Protein AF-A0A817RUK8-F1 (afdb_monomer)

pLDDT: mean 72.88, std 19.03, range [36.66, 91.44]

Radius of gyration: 14.12 Å; Cα contacts (8 Å, |Δi|>4): 106; chains: 1; bounding box: 30×31×32 Å

Sequence (91 aa):
MRLLLVIPQQTIRSKFQNLSSSPVDNSSRTLIVPWIEQQRVLAHSSVRLFIGHGGLNSVGEAIYAHIPIIIVPGFADQLIMAAKIMEAKIG

Secondary structure (DSSP, 8-state):
----------S-TTS-TT---S---TT-S----S---HHHHHTSTT---EEE---HHHHHHHHHTT--EEE---STHHHHHHHHHHHHT--

Nearest PDB structures (foldseek):
  2o6l-assembly1_B  TM=9.721E-01  e=5.361E-05  Homo sapiens
  7cjx-assembly2_B  TM=9.356E-01  e=4.096E-05  Homo sapiens
  7yf5-assembly1_A  TM=9.062E-01  e=8.030E-05  Homo sapiens
  2o6l-assembly1_A  TM=7.301E-01  e=2.7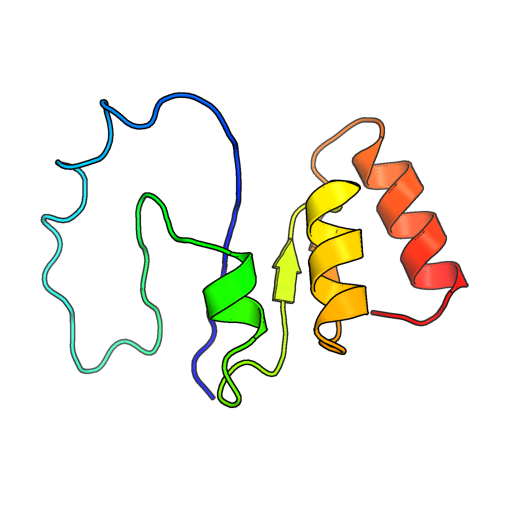35E-05  Homo sapiens
  6ij9-assembly2_B  TM=7.456E-01  e=2.661E-03  Arabidopsis thaliana

Foldseek 3Di:
DQDEADEDDDDDPPPFPPVPPDDPPPPDSYDDGPDDPLLVVLLDPPAAEYEYQQDPVSVVSNVVSLHAYHHDHDDDPSVVSNVVCVVVVSD

Solvent-accessible surface area (backbone atoms only — not comparable to full-atom values): 5802 Å² total; per-residue (Å²): 135,67,60,58,74,55,82,88,75,94,80,70,92,81,78,45,86,77,74,79,80,70,80,83,54,89,84,55,64,62,70,89,70,87,74,75,67,60,68,66,52,52,64,33,87,82,56,73,59,42,46,37,45,30,49,71,67,63,49,51,53,31,57,74,49,72,36,43,39,48,61,57,52,81,59,76,70,13,50,58,39,40,53,53,37,55,74,69,64,57,79

Structure (mmCIF, N/CA/C/O backbone):
data_AF-A0A817RUK8-F1
#
_entry.id   AF-A0A817RUK8-F1
#
loop_
_atom_site.group_PDB
_atom_site.id
_atom_site.type_symbol
_atom_site.label_atom_id
_atom_site.label_alt_id
_atom_site.label_comp_id
_atom_site.label_asym_id
_atom_site.label_entity_id
_atom_site.label_seq_id
_atom_site.pdbx_PDB_ins_code
_atom_site.Cartn_x
_atom_site.Cartn_y
_atom_site.Cartn_z
_atom_site.occupancy
_atom_site.B_iso_or_equiv
_atom_site.auth_seq_id
_atom_site.auth_comp_id
_atom_site.auth_asym_id
_atom_site.auth_atom_id
_atom_site.pdbx_PDB_model_num
ATOM 1 N N . MET A 1 1 ? -18.534 5.258 4.200 1.00 36.75 1 MET A N 1
ATOM 2 C CA . MET A 1 1 ? -17.255 4.798 3.625 1.00 36.75 1 MET A CA 1
ATOM 3 C C . MET A 1 1 ? -16.180 5.780 4.074 1.00 36.75 1 MET A C 1
ATOM 5 O O . MET A 1 1 ? -16.318 6.957 3.767 1.00 36.75 1 MET A O 1
ATOM 9 N N . ARG A 1 2 ? -15.239 5.363 4.932 1.00 38.84 2 ARG A N 1
ATOM 10 C CA . ARG A 1 2 ? -14.093 6.187 5.362 1.00 38.84 2 ARG A CA 1
ATOM 11 C C . ARG A 1 2 ? -12.955 5.882 4.391 1.00 38.84 2 ARG A C 1
ATOM 13 O O . ARG A 1 2 ? -12.610 4.713 4.247 1.00 38.84 2 ARG A O 1
ATOM 20 N N . LEU A 1 3 ? -12.460 6.892 3.680 1.00 36.66 3 LEU A N 1
ATOM 21 C CA . LEU A 1 3 ? -11.350 6.733 2.745 1.00 36.66 3 LEU A CA 1
ATOM 22 C C . LEU A 1 3 ? -10.062 6.880 3.556 1.00 36.66 3 LEU A C 1
ATOM 24 O O . LEU A 1 3 ? -9.744 7.974 4.017 1.00 36.66 3 LEU A O 1
ATOM 28 N N . LEU A 1 4 ? -9.360 5.775 3.786 1.00 49.06 4 LEU A N 1
ATOM 29 C CA . LEU A 1 4 ? -8.060 5.805 4.438 1.00 49.06 4 LEU A CA 1
ATOM 30 C C . LEU A 1 4 ? -6.986 5.699 3.353 1.00 49.06 4 LEU A C 1
ATOM 32 O O . LEU A 1 4 ? -6.680 4.615 2.865 1.00 49.06 4 LEU A O 1
ATOM 36 N N . LEU A 1 5 ? -6.459 6.851 2.946 1.00 46.38 5 LEU A N 1
ATOM 37 C CA . LEU A 1 5 ? -5.286 6.931 2.086 1.00 46.38 5 LEU A CA 1
ATOM 38 C C . LEU A 1 5 ? -4.054 6.666 2.961 1.00 46.38 5 LEU A C 1
ATOM 40 O O . LEU A 1 5 ? -3.660 7.526 3.746 1.00 46.38 5 LEU A O 1
ATOM 44 N N . VAL A 1 6 ? -3.480 5.466 2.869 1.00 51.75 6 VAL A N 1
ATOM 45 C CA . VAL A 1 6 ? -2.278 5.084 3.622 1.00 51.75 6 VAL A CA 1
ATOM 46 C C . VAL A 1 6 ? -1.098 5.068 2.660 1.00 51.75 6 VAL A C 1
ATOM 48 O O . VAL A 1 6 ? -1.007 4.204 1.795 1.00 51.75 6 VAL A O 1
ATOM 51 N N . ILE A 1 7 ? -0.186 6.027 2.813 1.00 40.69 7 ILE A N 1
ATOM 52 C CA . ILE A 1 7 ? 1.109 6.022 2.126 1.00 40.69 7 ILE A CA 1
ATOM 53 C C . ILE A 1 7 ? 2.149 5.486 3.117 1.00 40.69 7 ILE A C 1
ATOM 55 O O . ILE A 1 7 ? 2.500 6.202 4.056 1.00 40.69 7 ILE A O 1
ATOM 59 N N . PRO A 1 8 ? 2.668 4.256 2.954 1.00 46.31 8 PRO A N 1
ATOM 60 C CA . PRO A 1 8 ? 3.797 3.801 3.742 1.00 46.31 8 PRO A CA 1
ATOM 61 C C . PRO A 1 8 ? 5.098 4.200 3.036 1.00 46.31 8 PRO A C 1
ATOM 63 O O . PRO A 1 8 ? 5.422 3.688 1.968 1.00 46.31 8 PRO A O 1
ATOM 66 N N . GLN A 1 9 ? 5.897 5.061 3.660 1.00 42.56 9 GLN A N 1
ATOM 67 C CA . GLN A 1 9 ? 7.343 5.041 3.452 1.00 42.56 9 GLN A CA 1
ATOM 68 C C . GLN A 1 9 ? 8.016 4.755 4.790 1.00 42.56 9 GLN A C 1
ATOM 70 O O . GLN A 1 9 ? 7.874 5.493 5.764 1.00 42.56 9 GLN A O 1
ATOM 75 N N . GLN A 1 10 ? 8.729 3.632 4.845 1.00 49.41 10 GLN A N 1
ATOM 76 C CA . GLN A 1 10 ? 9.588 3.299 5.970 1.00 49.41 10 GLN A CA 1
ATOM 77 C C . GLN A 1 10 ? 10.847 4.160 5.879 1.00 49.41 10 GLN A C 1
ATOM 79 O O . GLN A 1 10 ? 11.670 3.904 5.009 1.00 49.41 10 GLN A O 1
ATOM 84 N N . THR A 1 11 ? 10.994 5.155 6.760 1.00 40.81 11 THR A N 1
ATOM 85 C CA . THR A 1 11 ? 12.272 5.600 7.356 1.00 40.81 11 THR A CA 1
ATOM 86 C C . THR A 1 11 ? 11.980 6.640 8.457 1.00 40.81 11 THR A C 1
ATOM 88 O O . THR A 1 11 ? 11.487 7.729 8.189 1.00 40.81 11 THR A O 1
ATOM 91 N N . ILE A 1 12 ? 12.334 6.289 9.705 1.00 40.72 12 ILE A N 1
ATOM 92 C CA . ILE A 1 12 ? 12.385 7.109 10.943 1.00 40.72 12 ILE A CA 1
ATOM 93 C C . ILE A 1 12 ? 11.096 7.171 11.799 1.00 40.72 12 ILE A C 1
ATOM 95 O O . ILE A 1 12 ? 10.296 8.100 11.750 1.00 40.72 12 ILE A O 1
ATOM 99 N N . ARG A 1 13 ? 11.010 6.211 12.733 1.00 45.78 13 ARG A N 1
ATOM 100 C CA . ARG A 1 13 ? 10.028 6.089 13.832 1.00 45.78 13 ARG A CA 1
ATOM 101 C C . ARG A 1 13 ? 10.069 7.233 14.867 1.00 45.78 13 ARG A C 1
ATOM 103 O O . ARG A 1 13 ? 9.117 7.381 15.623 1.00 45.78 13 ARG A O 1
ATOM 110 N N . SER A 1 14 ? 11.133 8.041 14.930 1.00 41.19 14 SER A N 1
ATOM 111 C CA . SER A 1 14 ? 11.314 9.045 15.999 1.00 41.19 14 SER A CA 1
ATOM 112 C C . SER A 1 14 ? 10.983 10.494 15.620 1.00 41.19 14 SER A C 1
ATOM 114 O O . SER A 1 14 ? 10.826 11.317 16.514 1.00 41.19 14 SER A O 1
ATOM 116 N N . LYS A 1 15 ? 10.860 10.844 14.329 1.00 42.91 15 LYS A N 1
ATOM 117 C CA . LYS A 1 15 ? 10.749 12.257 13.903 1.00 42.91 15 LYS A CA 1
ATOM 118 C C . LYS A 1 15 ? 9.323 12.782 13.728 1.00 42.91 15 LYS A C 1
ATOM 120 O O . LYS A 1 15 ? 9.147 13.991 13.635 1.00 42.91 15 LYS A O 1
ATOM 125 N N . PHE A 1 16 ? 8.312 11.915 13.717 1.00 46.50 16 PHE A N 1
ATOM 126 C CA . PHE A 1 16 ? 6.957 12.304 13.305 1.00 46.50 16 PHE A CA 1
ATOM 127 C C . PHE A 1 16 ? 5.887 12.252 14.405 1.00 46.50 16 PHE A C 1
ATOM 129 O O . PHE A 1 16 ? 4.730 12.562 14.130 1.00 46.50 16 PHE A O 1
ATOM 136 N N . GLN A 1 17 ? 6.252 11.956 15.659 1.00 42.66 17 GLN A N 1
ATOM 137 C CA . GLN A 1 17 ? 5.316 12.022 16.798 1.00 42.66 17 GLN A CA 1
ATOM 138 C C . GLN A 1 17 ? 4.727 13.431 17.019 1.00 42.66 17 GLN A C 1
ATOM 140 O O . GLN A 1 17 ? 3.696 13.559 17.667 1.00 42.66 17 GLN A O 1
ATOM 145 N N . ASN A 1 18 ? 5.330 14.471 16.429 1.00 37.78 18 ASN A N 1
ATOM 146 C CA . ASN A 1 18 ? 4.902 15.866 16.562 1.00 37.78 18 ASN A CA 1
ATOM 147 C C . ASN A 1 18 ? 4.140 16.429 15.341 1.00 37.78 18 ASN A C 1
ATOM 149 O O . ASN A 1 18 ? 3.866 17.624 15.319 1.00 37.78 18 ASN A O 1
ATOM 153 N N . LEU A 1 19 ? 3.793 15.618 14.326 1.00 45.81 19 LEU A N 1
ATOM 154 C CA . LEU A 1 19 ? 3.052 16.099 13.139 1.00 45.81 19 LEU A CA 1
ATOM 155 C C . LEU A 1 19 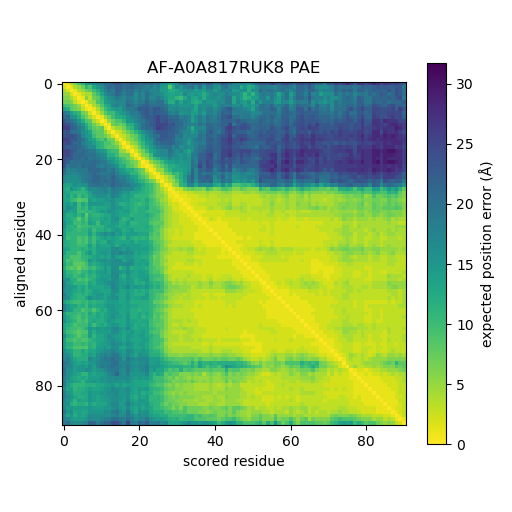? 1.519 15.964 13.236 1.00 45.81 19 LEU A C 1
ATOM 157 O O . LEU A 1 19 ? 0.817 16.277 12.278 1.00 45.81 19 LEU A O 1
ATOM 161 N N . SER A 1 20 ? 0.975 15.540 14.379 1.00 46.59 20 SER A N 1
ATOM 162 C CA . SER A 1 20 ? -0.472 15.512 14.627 1.00 46.59 20 SER A CA 1
ATOM 163 C C . SER A 1 20 ? -0.906 16.675 15.525 1.00 46.59 20 SER A C 1
ATOM 165 O O . SER A 1 20 ? -1.317 16.470 16.664 1.00 46.59 20 SER A O 1
ATOM 167 N N . SER A 1 21 ? -0.789 17.909 15.036 1.00 43.84 21 SER A N 1
ATOM 168 C CA . SER A 1 21 ? -1.341 19.105 15.696 1.00 43.84 21 SER A CA 1
ATOM 169 C C . SER A 1 21 ? -2.482 19.757 14.908 1.00 43.84 21 SER A C 1
ATOM 171 O O . SER A 1 21 ? -2.884 20.875 15.216 1.00 43.84 21 SER A O 1
ATOM 173 N N . SER A 1 22 ? -3.044 19.071 13.907 1.00 50.47 22 SER A N 1
ATOM 174 C CA . SER A 1 22 ? -4.284 19.528 13.271 1.00 50.47 22 SER A CA 1
ATOM 175 C C . SER A 1 22 ? -5.500 18.970 14.020 1.00 50.47 22 SER A C 1
ATOM 177 O O . SER A 1 22 ? -5.505 17.775 14.330 1.00 50.47 22 SER A O 1
ATOM 179 N N . PRO A 1 23 ? -6.520 19.797 14.325 1.00 46.12 23 PRO A N 1
ATOM 180 C CA . PRO A 1 23 ? -7.731 19.338 14.991 1.00 46.12 23 PRO A CA 1
ATOM 181 C C . PRO A 1 23 ? -8.357 18.216 14.168 1.00 46.12 23 PRO A C 1
ATOM 183 O O . PRO A 1 23 ? -8.537 18.358 12.958 1.00 46.12 23 PRO A O 1
ATOM 186 N N . VAL A 1 24 ? -8.683 17.100 14.818 1.00 53.66 24 VAL A N 1
ATOM 187 C CA . VAL A 1 24 ? -9.522 16.059 14.223 1.00 53.66 24 VAL A CA 1
ATOM 188 C C . VAL A 1 24 ? -10.888 16.694 13.984 1.00 53.66 24 VAL A C 1
ATOM 190 O O . VAL A 1 24 ? -11.712 16.793 14.890 1.00 53.66 24 VAL A O 1
ATOM 193 N N . ASP A 1 25 ? -11.104 17.206 12.776 1.00 48.59 25 ASP A N 1
ATOM 194 C CA . ASP A 1 25 ? -12.412 17.666 12.345 1.00 48.59 25 ASP A CA 1
ATOM 195 C C . ASP A 1 25 ? -13.320 16.435 12.257 1.00 48.59 25 ASP A C 1
ATOM 197 O O . ASP A 1 25 ? -13.197 15.610 11.351 1.00 48.59 25 ASP A O 1
ATOM 201 N N . ASN A 1 26 ? -14.225 16.289 13.224 1.00 51.50 26 ASN A N 1
ATOM 202 C CA . ASN A 1 26 ? -15.174 15.177 13.298 1.00 51.50 26 ASN A CA 1
ATOM 203 C C . ASN A 1 26 ? -16.178 15.158 12.128 1.00 51.50 26 ASN A C 1
ATOM 205 O O . ASN A 1 26 ? -16.910 14.178 11.976 1.00 51.50 26 ASN A O 1
ATOM 209 N N . SER A 1 27 ? -16.211 16.206 11.295 1.00 53.59 27 SER A N 1
ATOM 210 C CA . SER A 1 27 ? -16.958 16.237 10.033 1.00 53.59 27 SER A CA 1
ATOM 211 C C . SER A 1 27 ? -16.134 15.761 8.827 1.00 53.59 27 SER A C 1
ATOM 213 O O . SER A 1 27 ? -16.697 15.389 7.790 1.00 53.59 27 SER A O 1
ATOM 215 N N . SER A 1 28 ? -14.808 15.677 8.971 1.00 58.25 28 SER A N 1
ATOM 216 C CA . SER A 1 28 ? -13.907 15.235 7.914 1.00 58.25 28 SER A CA 1
ATOM 217 C C . SER A 1 28 ? -13.900 13.704 7.792 1.00 58.25 28 SER A C 1
ATOM 219 O O . SER A 1 28 ? -13.736 12.944 8.747 1.00 58.25 28 SER A O 1
ATOM 221 N N . ARG A 1 29 ? -14.105 13.207 6.567 1.00 69.62 29 ARG A N 1
ATOM 222 C CA . ARG A 1 29 ? -14.107 11.764 6.244 1.00 69.62 29 ARG A CA 1
ATOM 223 C C . ARG A 1 29 ? -12.699 11.196 6.035 1.00 69.62 29 ARG A C 1
ATOM 225 O O . ARG A 1 29 ? -12.570 10.072 5.545 1.00 69.62 29 ARG A O 1
ATOM 232 N N . THR A 1 30 ? -11.681 11.961 6.415 1.00 67.94 30 THR A N 1
ATOM 233 C CA . THR A 1 30 ? -10.275 11.723 6.105 1.00 67.94 30 THR A CA 1
ATOM 234 C C . THR A 1 30 ? -9.469 11.839 7.386 1.00 67.94 30 THR A C 1
ATOM 236 O O . THR A 1 30 ? -9.570 12.832 8.096 1.00 67.94 30 THR A O 1
ATOM 239 N N . LEU A 1 31 ? -8.654 10.828 7.670 1.00 75.56 31 LEU A N 1
ATOM 240 C CA . LEU A 1 31 ? -7.712 10.848 8.780 1.00 75.56 31 LEU A CA 1
ATOM 241 C C . LEU A 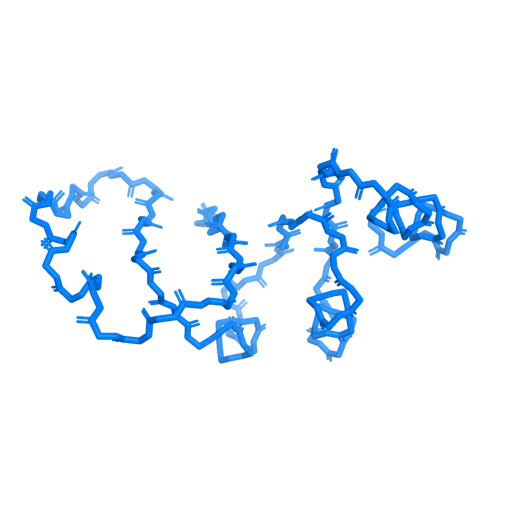1 31 ? -6.301 10.762 8.202 1.00 75.56 31 LEU A C 1
ATOM 243 O O . LEU A 1 31 ? -5.974 9.784 7.532 1.00 75.56 31 LEU A O 1
ATOM 247 N N . ILE A 1 32 ? -5.485 11.781 8.463 1.00 77.94 32 ILE A N 1
ATOM 248 C CA . ILE A 1 32 ? -4.074 11.805 8.080 1.00 77.94 32 ILE A CA 1
ATOM 249 C C . ILE A 1 32 ? -3.262 11.541 9.340 1.00 77.94 32 ILE A C 1
ATOM 251 O O . ILE A 1 32 ? -3.353 12.286 10.314 1.00 77.94 32 ILE A O 1
ATOM 255 N N . VAL A 1 33 ? -2.482 10.466 9.320 1.00 77.94 33 VAL A N 1
ATOM 256 C CA . VAL A 1 33 ? -1.587 10.092 10.415 1.00 77.94 33 VAL A CA 1
ATOM 257 C C . VAL A 1 33 ? -0.163 9.973 9.888 1.00 77.94 33 VAL A C 1
ATOM 259 O O . VAL A 1 33 ? 0.027 9.518 8.761 1.00 77.94 33 VAL A O 1
ATOM 262 N N . PRO A 1 34 ? 0.845 10.359 10.686 1.00 72.81 34 PRO A N 1
ATOM 263 C CA . PRO A 1 34 ? 2.241 10.274 10.268 1.00 72.81 34 PRO A CA 1
ATOM 264 C C . PRO A 1 34 ? 2.702 8.833 10.043 1.00 72.81 34 PRO A C 1
ATOM 266 O O . PRO A 1 34 ? 3.566 8.570 9.211 1.00 72.81 34 PRO A O 1
ATOM 269 N N . TRP A 1 35 ? 2.156 7.903 10.824 1.00 80.56 35 TRP A N 1
ATOM 270 C CA . TRP A 1 35 ? 2.477 6.492 10.740 1.00 80.56 35 TRP A CA 1
ATOM 271 C C . TRP A 1 35 ? 1.357 5.659 11.353 1.00 80.56 35 TRP A C 1
ATOM 273 O O . TRP A 1 35 ? 0.706 6.087 12.309 1.00 80.56 35 TRP A O 1
ATOM 283 N N . ILE A 1 36 ? 1.160 4.457 10.820 1.0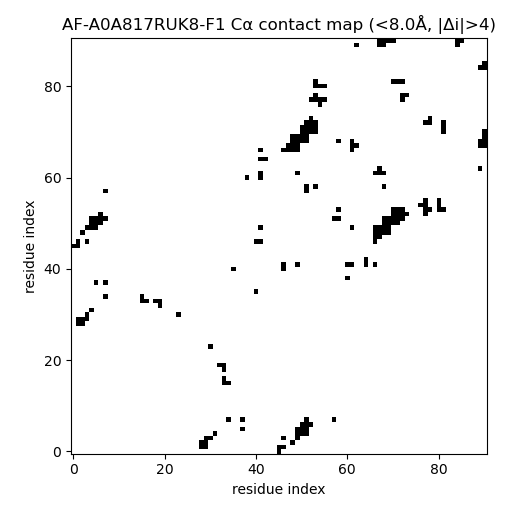0 83.00 36 ILE A N 1
ATOM 284 C CA . ILE A 1 36 ? 0.219 3.480 11.352 1.00 83.00 36 ILE A CA 1
ATOM 285 C C . ILE A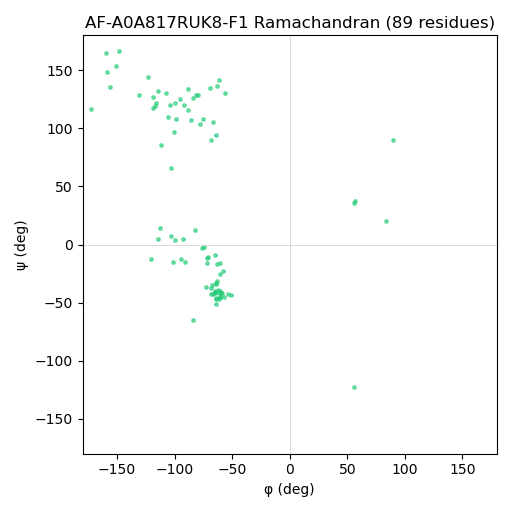 1 36 ? 0.692 2.058 11.039 1.00 83.00 36 ILE A C 1
ATOM 287 O O . ILE A 1 36 ? 1.383 1.822 10.047 1.00 83.00 36 ILE A O 1
ATOM 291 N N . GLU A 1 37 ? 0.290 1.101 11.872 1.00 85.75 37 GLU A N 1
ATOM 292 C CA . GLU A 1 37 ? 0.458 -0.330 11.609 1.00 85.75 37 GLU A CA 1
ATOM 293 C C . GLU A 1 37 ? -0.442 -0.748 10.435 1.00 85.75 37 GLU A C 1
ATOM 295 O O . GLU A 1 37 ? -1.601 -1.122 10.626 1.00 85.75 37 GLU A O 1
ATOM 300 N N . GLN A 1 38 ? 0.080 -0.667 9.207 1.00 83.56 38 GLN A N 1
ATOM 301 C CA . GLN A 1 38 ? -0.686 -0.912 7.978 1.00 83.56 38 GLN A CA 1
ATOM 302 C C . GLN A 1 38 ? -1.403 -2.269 7.982 1.00 83.56 38 GLN A C 1
ATOM 304 O O . GLN A 1 38 ? -2.581 -2.335 7.645 1.00 83.56 38 GLN A O 1
ATOM 309 N N . GLN A 1 39 ? -0.743 -3.336 8.438 1.00 87.88 39 GLN A N 1
ATOM 310 C CA . GLN A 1 39 ? -1.344 -4.674 8.515 1.00 87.88 39 GLN A CA 1
ATOM 311 C C . GLN A 1 39 ? -2.587 -4.708 9.408 1.00 87.88 39 GLN A C 1
ATOM 313 O O . GLN A 1 39 ? -3.601 -5.298 9.045 1.00 87.88 39 GLN A O 1
ATOM 318 N N . ARG A 1 40 ? -2.542 -4.031 10.561 1.00 86.31 40 ARG A N 1
ATOM 319 C CA . ARG A 1 40 ? -3.670 -3.970 11.497 1.00 86.31 40 ARG A CA 1
ATOM 320 C C . ARG A 1 40 ? -4.839 -3.181 10.921 1.00 86.31 40 ARG A C 1
ATOM 322 O O . ARG A 1 40 ? -5.993 -3.533 11.143 1.00 86.31 40 ARG A O 1
ATOM 329 N N . VAL A 1 41 ? -4.532 -2.119 10.187 1.00 88.50 41 VAL A N 1
ATOM 330 C CA . VAL A 1 41 ? -5.523 -1.322 9.467 1.00 88.50 41 VAL A CA 1
ATOM 331 C C . VAL A 1 41 ? -6.190 -2.150 8.379 1.00 88.50 41 VAL A C 1
ATOM 333 O O . VAL A 1 41 ? -7.413 -2.209 8.339 1.00 88.50 41 VAL A O 1
ATOM 336 N N . LEU A 1 42 ? -5.405 -2.813 7.529 1.00 88.19 42 LEU A N 1
ATOM 337 C CA . LEU A 1 42 ? -5.924 -3.655 6.453 1.00 88.19 42 LEU A CA 1
ATOM 338 C C . LEU A 1 42 ? -6.717 -4.852 6.999 1.00 88.19 42 LEU A C 1
ATOM 340 O O . LEU A 1 42 ? -7.703 -5.250 6.403 1.00 88.19 42 LEU A O 1
ATOM 344 N N . ALA A 1 43 ? -6.377 -5.378 8.175 1.00 88.94 43 ALA A N 1
ATOM 345 C CA . ALA A 1 43 ? -7.167 -6.428 8.821 1.00 88.94 43 ALA A CA 1
ATOM 346 C C . ALA A 1 43 ? -8.527 -5.946 9.374 1.00 88.94 43 ALA A C 1
ATOM 348 O O . ALA A 1 43 ? -9.349 -6.758 9.801 1.00 88.94 43 ALA A O 1
ATOM 349 N N . HIS A 1 44 ? -8.784 -4.635 9.421 1.00 86.69 44 HIS A N 1
ATOM 350 C CA . HIS A 1 44 ? -10.001 -4.093 10.011 1.00 86.69 44 HIS A CA 1
ATOM 351 C C . HIS A 1 44 ? -11.185 -4.166 9.031 1.00 86.69 44 HIS A C 1
ATOM 353 O O . HIS A 1 44 ? -11.130 -3.621 7.932 1.00 86.69 44 HIS A O 1
ATOM 359 N N . SER A 1 45 ? -12.319 -4.726 9.466 1.00 86.62 45 SER A N 1
ATOM 360 C CA . SER A 1 45 ? -13.521 -4.963 8.633 1.00 86.62 45 SER A CA 1
ATOM 361 C C . SER A 1 45 ? -14.122 -3.715 7.964 1.00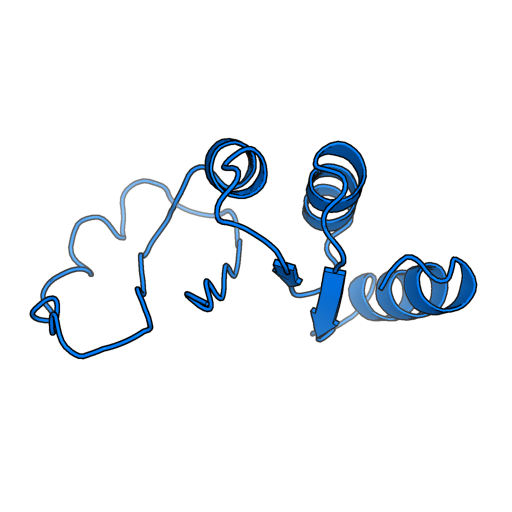 86.62 45 SER A C 1
ATOM 363 O O . SER A 1 45 ? -14.833 -3.804 6.964 1.00 86.62 45 SER A O 1
ATOM 365 N N . SER A 1 46 ? -13.852 -2.529 8.511 1.00 86.50 46 SER A N 1
ATOM 366 C CA . SER A 1 46 ? -14.249 -1.243 7.916 1.00 86.50 46 SER A CA 1
ATOM 367 C C . SER A 1 46 ? -13.459 -0.847 6.664 1.00 86.50 46 SER A C 1
ATOM 369 O O . SER A 1 46 ? -13.894 0.074 5.964 1.00 86.50 46 SER A O 1
ATOM 371 N N . VAL A 1 47 ? -12.309 -1.472 6.391 1.00 85.12 47 VAL A N 1
ATOM 372 C CA . VAL A 1 47 ? -11.488 -1.163 5.217 1.00 85.12 47 VAL A CA 1
ATOM 373 C C . VAL A 1 47 ? -12.015 -1.939 4.018 1.00 85.12 47 VAL A C 1
ATOM 375 O O . VAL A 1 47 ? -12.208 -3.147 4.069 1.00 85.12 47 VAL A O 1
ATOM 378 N N . ARG A 1 48 ? -12.294 -1.213 2.934 1.00 86.62 48 ARG A N 1
ATOM 379 C CA . ARG A 1 48 ? -12.863 -1.774 1.696 1.00 86.62 48 ARG A CA 1
ATOM 380 C C . ARG A 1 48 ? -11.990 -1.555 0.468 1.00 86.62 48 ARG A C 1
ATOM 382 O O . ARG A 1 48 ? -12.281 -2.118 -0.575 1.00 86.62 48 ARG A O 1
ATOM 389 N N . LEU A 1 49 ? -10.986 -0.692 0.580 1.00 87.50 49 LEU A N 1
ATOM 390 C CA . LEU A 1 49 ? -10.126 -0.277 -0.518 1.00 87.50 49 LEU A CA 1
ATOM 391 C C . LEU A 1 49 ? -8.802 0.204 0.060 1.00 87.50 49 LEU A C 1
ATOM 393 O O . LEU A 1 49 ? -8.800 0.971 1.026 1.00 87.50 49 LEU A O 1
ATOM 397 N N . PHE A 1 50 ? -7.704 -0.214 -0.555 1.00 88.94 50 PHE A N 1
ATOM 398 C CA . PHE A 1 50 ? -6.370 0.280 -0.254 1.00 88.94 50 PHE A CA 1
ATOM 399 C C . PHE A 1 50 ? -5.822 1.034 -1.466 1.00 88.94 50 PHE A C 1
ATOM 401 O O . PHE A 1 50 ? -5.910 0.558 -2.592 1.00 88.94 50 PHE A O 1
ATOM 408 N N . ILE A 1 51 ? -5.275 2.226 -1.249 1.00 89.25 51 ILE A N 1
ATOM 409 C CA . ILE A 1 51 ? -4.633 3.020 -2.301 1.00 89.25 51 ILE A CA 1
ATOM 410 C C . ILE A 1 51 ? -3.170 3.148 -1.914 1.00 89.25 51 ILE A C 1
ATOM 412 O O . ILE A 1 51 ? -2.870 3.658 -0.836 1.00 89.25 51 ILE A O 1
ATOM 416 N N . GLY A 1 52 ? -2.271 2.689 -2.779 1.00 87.50 52 GLY A N 1
ATOM 417 C CA . GLY A 1 52 ? -0.846 2.662 -2.484 1.00 87.50 52 GLY A CA 1
ATOM 418 C C . GLY A 1 52 ? 0.021 2.845 -3.719 1.00 87.50 52 GLY A C 1
ATOM 419 O O . GLY A 1 52 ? -0.421 2.730 -4.852 1.00 87.50 52 GLY A 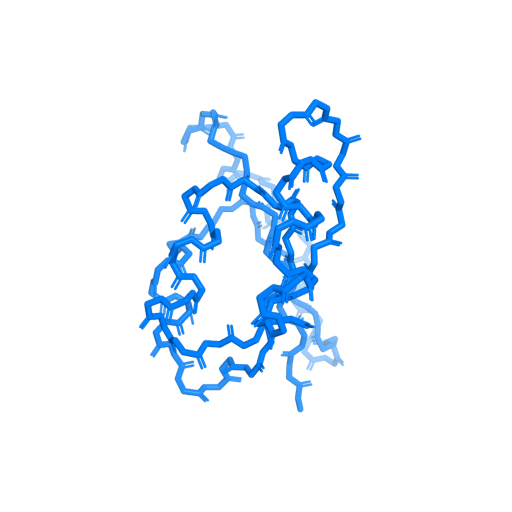O 1
ATOM 420 N N . HIS A 1 53 ? 1.301 3.106 -3.494 1.00 85.44 53 HIS A N 1
ATOM 421 C CA . HIS A 1 53 ? 2.281 3.327 -4.558 1.00 85.44 53 HIS A CA 1
ATOM 422 C C . HIS A 1 53 ? 2.740 2.069 -5.322 1.00 85.44 53 HIS A C 1
ATOM 424 O O . HIS A 1 53 ? 3.540 2.176 -6.239 1.00 85.44 53 HIS A O 1
ATOM 430 N N . GLY A 1 54 ? 2.273 0.868 -4.963 1.00 84.12 54 GLY A N 1
ATOM 431 C CA . GLY A 1 54 ? 2.682 -0.370 -5.644 1.00 84.12 54 GLY A CA 1
ATOM 432 C C . GLY A 1 54 ? 4.005 -0.972 -5.161 1.00 84.12 54 GLY A C 1
ATOM 433 O O . GLY A 1 54 ? 4.605 -1.767 -5.875 1.00 84.12 54 GLY A O 1
ATOM 434 N N . GLY A 1 55 ? 4.468 -0.633 -3.954 1.00 86.00 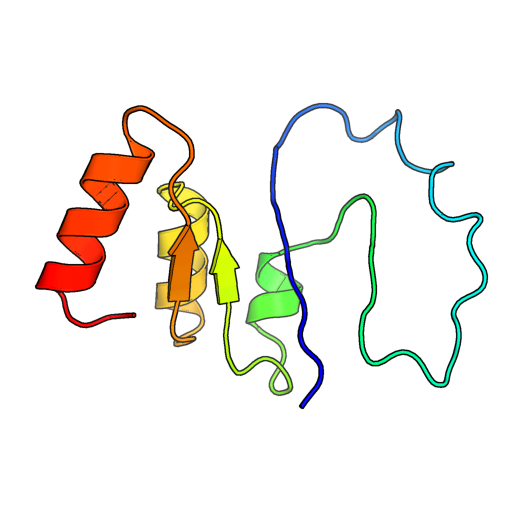55 GLY A N 1
ATOM 435 C CA . GLY A 1 55 ? 5.573 -1.357 -3.319 1.00 86.00 55 GLY A CA 1
ATOM 436 C C . GLY A 1 55 ? 5.200 -2.819 -3.035 1.00 86.00 55 GLY A C 1
ATOM 437 O O . GLY A 1 55 ? 4.112 -3.091 -2.522 1.00 86.00 55 GLY A O 1
ATOM 438 N N . LEU A 1 56 ? 6.112 -3.754 -3.327 1.00 85.94 56 LEU A N 1
ATOM 439 C CA . LEU A 1 56 ? 5.873 -5.205 -3.253 1.00 85.94 56 LEU A CA 1
ATOM 440 C C . LEU A 1 56 ? 5.277 -5.659 -1.907 1.00 85.94 56 LEU A C 1
ATOM 442 O O . LEU A 1 56 ? 4.317 -6.425 -1.883 1.00 85.94 56 LEU A O 1
ATOM 446 N N . ASN A 1 57 ? 5.798 -5.139 -0.791 1.00 88.50 57 ASN A N 1
ATOM 447 C CA . ASN A 1 57 ? 5.306 -5.481 0.547 1.00 88.50 57 ASN A CA 1
ATOM 448 C C . ASN A 1 57 ? 3.857 -5.023 0.761 1.00 88.50 57 ASN A C 1
ATOM 450 O O . ASN A 1 57 ? 3.029 -5.790 1.238 1.00 88.50 57 ASN A O 1
ATOM 454 N N . SER A 1 58 ? 3.529 -3.787 0.374 1.00 86.94 58 SER A N 1
ATOM 455 C CA . SER A 1 58 ? 2.181 -3.232 0.562 1.00 86.94 58 SER A CA 1
ATOM 456 C C . SER A 1 58 ? 1.143 -3.936 -0.308 1.00 86.94 58 SER A C 1
ATOM 458 O O . SER A 1 58 ? 0.009 -4.134 0.116 1.00 86.94 58 SER A O 1
ATOM 460 N N . VAL A 1 59 ? 1.542 -4.345 -1.512 1.00 89.00 59 VAL A N 1
ATOM 461 C CA . VAL A 1 59 ? 0.713 -5.164 -2.402 1.00 89.00 59 VAL A CA 1
ATOM 462 C C . VAL A 1 59 ? 0.451 -6.534 -1.772 1.00 89.00 59 VAL A C 1
ATOM 464 O O . VAL A 1 59 ? -0.700 -6.957 -1.703 1.00 89.00 59 VAL A O 1
ATOM 467 N N . GLY A 1 60 ? 1.484 -7.198 -1.242 1.00 90.06 60 GLY A N 1
ATOM 468 C CA . GLY A 1 60 ? 1.333 -8.482 -0.551 1.00 90.06 60 GLY A CA 1
ATOM 469 C C . GLY A 1 60 ? 0.399 -8.410 0.660 1.00 90.06 60 GLY A C 1
ATOM 470 O O . GLY A 1 60 ? -0.447 -9.282 0.837 1.00 90.06 60 GLY A O 1
ATOM 471 N N . GLU A 1 61 ? 0.491 -7.345 1.458 1.00 88.81 61 GLU A N 1
ATOM 472 C CA . GLU A 1 61 ? -0.396 -7.126 2.608 1.00 88.81 61 GLU A CA 1
ATOM 473 C C . GLU A 1 61 ? -1.861 -6.925 2.196 1.00 88.81 61 GLU A C 1
ATOM 475 O O . GLU A 1 61 ? -2.757 -7.463 2.846 1.00 88.81 61 GLU A O 1
ATOM 480 N N . ALA A 1 62 ? -2.116 -6.195 1.107 1.00 88.88 62 ALA A N 1
ATOM 481 C CA . ALA A 1 62 ? -3.467 -5.988 0.588 1.00 88.88 62 ALA A CA 1
ATOM 482 C C . ALA A 1 62 ? -4.086 -7.287 0.052 1.00 88.88 62 ALA A C 1
ATOM 484 O O . ALA A 1 62 ? -5.240 -7.592 0.358 1.00 88.88 62 ALA A O 1
ATOM 485 N N . ILE A 1 63 ? -3.292 -8.081 -0.676 1.00 90.12 63 ILE A N 1
ATOM 486 C CA . ILE A 1 63 ? -3.698 -9.403 -1.167 1.00 90.12 63 ILE A CA 1
ATOM 487 C C . ILE A 1 63 ? -4.015 -10.327 0.012 1.00 90.12 63 ILE A C 1
ATOM 489 O O . ILE A 1 63 ? -5.070 -10.954 0.030 1.00 90.12 63 ILE A O 1
ATOM 493 N N . TYR A 1 64 ? -3.149 -10.368 1.029 1.00 91.44 64 TYR A N 1
ATOM 494 C CA . TYR A 1 64 ? -3.368 -11.177 2.229 1.00 91.44 64 TYR A CA 1
ATOM 495 C C . TYR A 1 64 ? -4.642 -10.766 2.986 1.00 91.44 64 TYR A C 1
ATOM 497 O O . TYR A 1 64 ? -5.410 -11.615 3.442 1.00 91.44 64 TYR A O 1
ATOM 505 N N . ALA A 1 65 ? -4.912 -9.463 3.077 1.00 89.25 65 ALA A N 1
ATOM 506 C CA . ALA A 1 65 ? -6.123 -8.930 3.694 1.00 89.25 65 ALA A CA 1
ATOM 507 C C . ALA A 1 65 ? -7.384 -9.061 2.815 1.00 89.25 65 ALA A C 1
ATOM 509 O O . ALA A 1 65 ? -8.468 -8.711 3.273 1.00 89.25 65 ALA A O 1
ATOM 510 N N . HIS A 1 66 ? -7.268 -9.579 1.585 1.00 91.19 66 HIS A N 1
ATOM 511 C CA . HIS A 1 66 ? -8.358 -9.689 0.607 1.00 91.19 66 HIS A CA 1
ATOM 512 C C . HIS A 1 66 ? -9.033 -8.340 0.299 1.00 91.19 66 HIS A C 1
ATOM 514 O O . HIS A 1 66 ? -10.247 -8.263 0.099 1.00 91.19 66 HIS A O 1
ATOM 520 N N . ILE A 1 67 ? -8.246 -7.262 0.270 1.00 89.31 67 ILE A N 1
ATOM 521 C CA . ILE A 1 67 ? -8.729 -5.908 -0.008 1.00 89.31 67 ILE A CA 1
ATOM 522 C C . ILE A 1 67 ? -8.278 -5.491 -1.412 1.00 89.31 67 ILE A C 1
ATOM 524 O O . ILE A 1 67 ? -7.088 -5.599 -1.713 1.00 89.31 67 ILE A O 1
ATOM 528 N N . PRO A 1 68 ? -9.187 -4.973 -2.261 1.00 89.56 68 PRO A N 1
ATOM 529 C CA . PRO A 1 68 ? -8.812 -4.458 -3.572 1.00 89.56 68 PRO A CA 1
ATOM 530 C C . PRO A 1 68 ? -7.837 -3.283 -3.439 1.00 89.56 68 PRO A C 1
ATOM 532 O O . PRO A 1 68 ? -7.972 -2.443 -2.538 1.00 89.56 68 PRO A O 1
ATOM 535 N N . ILE A 1 69 ? -6.861 -3.222 -4.348 1.00 88.44 69 ILE A N 1
ATOM 536 C CA . ILE A 1 69 ? -5.774 -2.241 -4.312 1.00 88.44 69 ILE A CA 1
ATOM 537 C C . ILE A 1 69 ? -5.766 -1.347 -5.555 1.00 88.44 69 ILE A C 1
ATOM 539 O O . ILE A 1 69 ? -5.673 -1.830 -6.674 1.00 88.44 69 ILE A O 1
ATOM 543 N N . ILE A 1 70 ? -5.768 -0.028 -5.362 1.00 88.94 70 ILE A N 1
ATOM 544 C CA . ILE A 1 70 ? -5.457 0.936 -6.426 1.00 88.94 70 ILE A CA 1
ATOM 545 C C . ILE A 1 70 ? -3.985 1.303 -6.320 1.00 88.94 70 ILE A C 1
ATOM 547 O O . ILE A 1 70 ? -3.525 1.771 -5.274 1.00 88.94 70 ILE A O 1
ATOM 551 N N . ILE A 1 71 ? -3.256 1.121 -7.420 1.00 88.56 71 ILE A N 1
ATOM 552 C CA . ILE A 1 71 ? -1.837 1.455 -7.492 1.00 88.56 71 ILE A CA 1
ATOM 553 C C . ILE A 1 71 ? -1.645 2.805 -8.179 1.00 88.56 71 ILE A C 1
ATOM 555 O O . ILE A 1 71 ? -2.028 2.984 -9.331 1.00 88.56 71 ILE A O 1
ATOM 559 N N . VAL A 1 72 ? -1.016 3.742 -7.469 1.00 88.00 72 VAL A N 1
ATOM 560 C CA . VAL A 1 72 ? -0.576 5.042 -7.994 1.00 88.00 72 VAL A CA 1
ATOM 561 C C . VAL A 1 72 ? 0.955 5.045 -8.010 1.00 88.00 72 VAL A C 1
ATOM 563 O O . VAL A 1 72 ? 1.573 5.444 -7.021 1.00 88.00 72 VAL A O 1
ATOM 566 N N . PRO A 1 73 ? 1.586 4.524 -9.075 1.00 84.56 73 PRO A N 1
ATOM 567 C CA . PRO A 1 73 ? 3.021 4.285 -9.084 1.00 84.56 73 PRO A CA 1
ATOM 568 C C . PRO A 1 73 ? 3.795 5.604 -9.104 1.00 84.56 73 PRO A C 1
ATOM 570 O O . PRO A 1 73 ? 3.477 6.508 -9.875 1.00 84.56 73 PRO A O 1
ATOM 573 N N . GLY A 1 74 ? 4.829 5.705 -8.271 1.00 81.62 74 GLY A N 1
ATOM 574 C CA . GLY A 1 74 ? 5.744 6.843 -8.270 1.00 81.62 74 GLY A CA 1
ATOM 575 C C . GLY A 1 74 ? 6.843 6.681 -9.315 1.00 81.62 74 GLY A C 1
ATOM 576 O O . GLY A 1 74 ? 6.936 7.463 -10.257 1.00 81.62 74 GLY A O 1
ATOM 577 N N . PHE A 1 75 ? 7.701 5.673 -9.146 1.00 79.00 75 PHE A N 1
ATOM 578 C CA . PHE A 1 75 ? 8.856 5.453 -10.021 1.00 79.00 75 PHE A CA 1
ATOM 579 C C . PHE A 1 75 ? 9.377 4.008 -9.955 1.00 79.00 75 PHE A C 1
ATOM 581 O O . PHE A 1 75 ? 9.061 3.260 -9.032 1.00 79.00 75 PHE A O 1
ATOM 588 N N . ALA A 1 76 ? 10.207 3.639 -10.935 1.00 82.38 76 ALA A N 1
ATOM 589 C CA . ALA A 1 76 ? 10.951 2.377 -10.999 1.00 82.38 76 ALA A CA 1
ATOM 590 C C . ALA A 1 76 ? 10.081 1.104 -10.897 1.00 82.38 76 ALA A C 1
ATOM 592 O O . ALA A 1 76 ? 9.193 0.880 -11.721 1.00 82.38 76 ALA A O 1
ATOM 593 N N . ASP A 1 77 ? 10.365 0.250 -9.917 1.00 80.81 77 ASP A N 1
ATOM 594 C CA . ASP A 1 77 ? 9.755 -1.063 -9.696 1.00 80.81 77 ASP A CA 1
ATOM 595 C C . ASP A 1 77 ? 8.237 -0.992 -9.468 1.00 80.81 77 ASP A C 1
ATOM 597 O O . ASP A 1 77 ? 7.507 -1.922 -9.819 1.00 80.81 77 ASP A O 1
ATOM 601 N N . GLN A 1 78 ? 7.748 0.149 -8.984 1.00 82.94 78 GLN A N 1
ATOM 602 C CA . GLN A 1 78 ? 6.326 0.416 -8.769 1.00 82.94 78 GLN A CA 1
ATOM 603 C C . GLN A 1 78 ? 5.517 0.415 -10.072 1.00 82.94 78 GLN A C 1
ATOM 605 O O . GLN A 1 78 ? 4.374 -0.040 -10.081 1.00 82.94 78 GLN A O 1
ATOM 610 N N . LEU A 1 79 ? 6.101 0.872 -11.188 1.00 85.69 79 LEU A N 1
ATOM 611 C CA . LEU A 1 79 ? 5.437 0.862 -12.500 1.00 85.69 79 LEU A CA 1
ATOM 612 C C . LEU A 1 79 ? 5.243 -0.569 -13.008 1.00 85.69 79 LEU A C 1
ATOM 614 O O . LEU A 1 79 ? 4.174 -0.925 -13.502 1.00 85.69 79 LEU A O 1
ATOM 618 N N . ILE A 1 80 ? 6.268 -1.407 -12.834 1.00 87.94 80 ILE A N 1
ATOM 619 C CA . ILE A 1 80 ? 6.215 -2.827 -13.194 1.00 87.94 80 ILE A CA 1
ATOM 620 C C . ILE A 1 80 ? 5.178 -3.536 -12.322 1.00 87.94 80 ILE A C 1
ATOM 622 O O . ILE A 1 80 ? 4.407 -4.358 -12.817 1.00 87.94 80 ILE A O 1
ATOM 626 N N . MET A 1 81 ? 5.125 -3.205 -11.030 1.00 86.56 81 MET A N 1
ATOM 627 C CA . MET A 1 81 ? 4.136 -3.780 -10.125 1.00 86.56 81 MET A CA 1
ATOM 628 C C . MET A 1 81 ? 2.706 -3.371 -10.488 1.00 86.56 81 MET A C 1
ATOM 630 O O . MET A 1 81 ? 1.817 -4.219 -10.499 1.00 86.56 81 MET A O 1
ATOM 634 N N . ALA A 1 82 ? 2.486 -2.103 -10.847 1.00 86.31 82 ALA A N 1
ATOM 635 C CA . ALA A 1 82 ? 1.189 -1.625 -11.317 1.00 86.31 82 ALA A CA 1
ATOM 636 C C . ALA A 1 82 ? 0.704 -2.416 -12.543 1.00 86.31 82 ALA A C 1
ATOM 638 O O . ALA A 1 82 ? -0.437 -2.875 -12.569 1.00 86.31 82 ALA A O 1
ATOM 639 N N . ALA A 1 83 ? 1.590 -2.647 -13.519 1.00 87.81 83 ALA A N 1
ATOM 640 C CA . ALA A 1 83 ? 1.273 -3.443 -14.703 1.00 87.81 83 ALA A CA 1
ATOM 641 C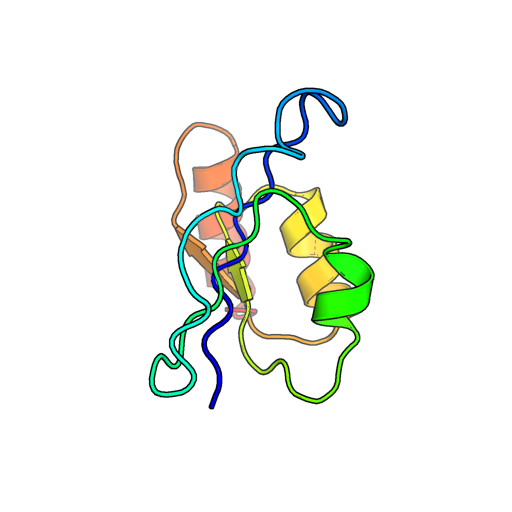 C . ALA A 1 83 ? 0.888 -4.890 -14.347 1.00 87.81 83 ALA A C 1
ATOM 643 O O . ALA A 1 83 ? -0.132 -5.388 -14.819 1.00 87.81 83 ALA A O 1
ATOM 644 N N . LYS A 1 84 ? 1.650 -5.537 -13.456 1.00 88.44 84 LYS A N 1
ATOM 645 C CA . LYS A 1 84 ? 1.368 -6.909 -13.001 1.00 88.44 84 LYS A CA 1
ATOM 646 C C . LYS A 1 84 ? 0.025 -7.033 -12.286 1.00 88.44 84 LYS A C 1
ATOM 648 O O . LYS A 1 84 ? -0.679 -8.021 -12.463 1.00 88.44 84 LYS A O 1
ATOM 653 N N . ILE A 1 85 ? -0.335 -6.045 -11.473 1.00 87.12 85 ILE A N 1
ATOM 654 C CA . ILE A 1 85 ? -1.594 -6.067 -10.721 1.00 87.12 85 ILE A CA 1
ATOM 655 C C . ILE A 1 85 ? -2.800 -5.823 -11.629 1.00 87.12 85 ILE A C 1
ATOM 657 O O . ILE A 1 85 ? -3.817 -6.498 -11.457 1.00 87.12 85 ILE A O 1
ATOM 661 N N . MET A 1 86 ? -2.669 -4.951 -12.637 1.00 87.12 86 MET A N 1
ATOM 662 C CA . MET A 1 86 ? -3.686 -4.818 -13.687 1.00 87.12 86 MET A CA 1
ATOM 663 C C . MET A 1 86 ? -3.882 -6.128 -14.455 1.00 87.12 86 MET A C 1
ATOM 665 O O . MET A 1 86 ? -5.017 -6.543 -14.676 1.00 87.12 86 MET A O 1
ATOM 669 N N . GLU A 1 87 ? -2.793 -6.799 -14.841 1.00 88.75 87 GLU A N 1
ATOM 670 C CA . GLU A 1 87 ? -2.859 -8.084 -15.548 1.00 88.75 87 GLU A CA 1
ATOM 671 C C . GLU A 1 87 ? -3.547 -9.163 -14.699 1.00 88.75 87 GLU A C 1
ATOM 673 O O . GLU A 1 87 ? -4.405 -9.898 -15.189 1.00 88.75 87 GLU A O 1
ATOM 678 N N . ALA A 1 88 ? -3.231 -9.206 -13.404 1.00 86.19 88 ALA A N 1
ATOM 679 C CA . ALA A 1 88 ? -3.819 -10.150 -12.463 1.00 86.19 88 ALA A CA 1
ATOM 680 C C . ALA A 1 88 ? -5.291 -9.847 -12.110 1.00 86.19 88 ALA A C 1
ATOM 682 O O . ALA A 1 88 ? -5.952 -10.701 -11.518 1.00 86.19 88 ALA A O 1
ATOM 683 N N . LYS A 1 89 ? -5.820 -8.666 -12.472 1.00 84.75 89 LYS A N 1
ATOM 684 C CA . LYS A 1 89 ? -7.180 -8.194 -12.137 1.00 84.75 89 LYS A CA 1
ATOM 685 C C . LYS A 1 89 ? -7.463 -8.167 -10.625 1.00 84.75 89 LYS A C 1
ATOM 687 O O . LYS A 1 89 ? -8.565 -8.495 -10.191 1.00 84.75 89 LYS A O 1
ATOM 692 N N . ILE A 1 90 ? -6.457 -7.799 -9.825 1.00 76.12 90 ILE A N 1
ATOM 693 C CA . ILE A 1 90 ? -6.525 -7.757 -8.345 1.00 76.12 90 ILE A CA 1
ATOM 694 C C . ILE A 1 90 ? -6.773 -6.317 -7.826 1.00 76.12 90 ILE A C 1
ATOM 696 O O . ILE A 1 90 ? -6.825 -6.068 -6.620 1.00 76.12 90 ILE A O 1
ATOM 700 N N . GLY A 1 91 ? -6.974 -5.357 -8.732 1.00 65.31 91 GLY A N 1
ATOM 701 C CA . GLY A 1 91 ? -7.174 -3.937 -8.438 1.00 65.31 91 GLY A CA 1
ATOM 702 C C . GLY A 1 91 ? -8.002 -3.233 -9.494 1.00 65.31 91 GLY A C 1
ATOM 703 O O . GLY A 1 91 ? -7.958 -3.691 -10.659 1.00 65.31 91 GLY A O 1
#

Mean predicted aligned error: 10.36 Å